Protein AF-A0A2V9CNE6-F1 (afdb_monomer_lite)

Foldseek 3Di:
DDLVVLLVVLLVVLVVDDAFDKDKDKDFPPPDDPVVVVSSQVSNVQQAWDFDDQDDDPRIRITITTRHPQHQPPVRDGD

Sequence (79 aa):
MSSRILLVFFAEVSAASELGALLLLAEPKGHGKVSEFDSELRAASQVGFNLVDRPSISHSEAALLKKSDDGPDRIGRPK

Secondary structure (DSSP, 8-state):
--HHHHHHHHHHHHHHSPTT-EEEEEEETTSS-HHHHHHHHHHHHHTTEEEEE---BTTEEEEEEEE-TTSPPTTS---

Structure (mmCIF, N/CA/C/O backbone):
data_AF-A0A2V9CNE6-F1
#
_entry.id   AF-A0A2V9CNE6-F1
#
loop_
_atom_site.group_PDB
_atom_site.id
_atom_site.type_symbol
_atom_site.label_atom_id
_atom_site.label_alt_id
_atom_site.label_comp_id
_atom_site.label_asym_id
_atom_site.label_entity_id
_atom_site.label_seq_id
_atom_site.pdbx_PDB_ins_code
_atom_site.Cartn_x
_atom_site.Cartn_y
_atom_site.Cartn_z
_atom_site.occupancy
_atom_site.B_iso_or_equiv
_atom_site.auth_seq_id
_atom_site.auth_comp_id
_atom_site.auth_asym_id
_atom_site.auth_atom_id
_atom_site.pdbx_PDB_model_num
ATOM 1 N N . MET A 1 1 ? 17.136 -0.131 -3.347 1.00 60.56 1 MET A N 1
ATOM 2 C CA . MET A 1 1 ? 16.808 1.030 -2.469 1.00 60.56 1 MET A CA 1
ATOM 3 C C . MET A 1 1 ? 17.214 0.745 -1.011 1.00 60.56 1 MET A C 1
ATOM 5 O O . MET A 1 1 ? 17.250 -0.421 -0.641 1.00 60.56 1 MET A O 1
ATOM 9 N N . SER A 1 2 ? 17.563 1.739 -0.177 1.00 74.75 2 SER A N 1
ATOM 10 C CA . SER A 1 2 ? 17.914 1.490 1.243 1.00 74.75 2 SER A CA 1
ATOM 11 C C . SER A 1 2 ? 16.656 1.245 2.082 1.00 74.75 2 SER A C 1
ATOM 13 O O . SER A 1 2 ? 15.774 2.102 2.111 1.00 74.75 2 SER A O 1
ATOM 15 N N . SER A 1 3 ? 16.587 0.123 2.809 1.00 76.06 3 SER A N 1
ATOM 16 C CA . SER A 1 3 ? 15.410 -0.271 3.606 1.00 76.06 3 SER A CA 1
ATOM 17 C C . SER A 1 3 ? 14.967 0.782 4.630 1.00 76.06 3 SER A C 1
ATOM 19 O O . SER A 1 3 ? 13.793 0.841 4.982 1.00 76.06 3 SER A O 1
ATOM 21 N N . ARG A 1 4 ? 15.881 1.650 5.086 1.00 83.62 4 ARG A N 1
ATOM 22 C CA . ARG A 1 4 ? 15.564 2.737 6.025 1.00 83.62 4 ARG A CA 1
ATOM 23 C C . ARG A 1 4 ? 14.702 3.836 5.387 1.00 83.62 4 ARG A C 1
ATOM 25 O O . ARG A 1 4 ? 13.857 4.394 6.072 1.00 83.62 4 ARG A O 1
ATOM 32 N N . ILE A 1 5 ? 14.898 4.134 4.101 1.00 88.25 5 ILE A N 1
ATOM 33 C CA . ILE A 1 5 ? 14.145 5.189 3.399 1.00 88.25 5 ILE A CA 1
ATOM 34 C C . ILE A 1 5 ? 12.683 4.767 3.225 1.00 88.25 5 ILE A C 1
ATOM 36 O O . ILE A 1 5 ? 11.786 5.548 3.520 1.00 88.25 5 ILE A O 1
ATOM 40 N N . LEU A 1 6 ? 12.449 3.514 2.821 1.00 89.69 6 LEU A N 1
ATOM 41 C CA . LEU A 1 6 ? 11.099 2.972 2.643 1.00 89.69 6 LEU A CA 1
ATOM 42 C C . LEU A 1 6 ? 10.304 2.987 3.953 1.00 89.69 6 LEU A C 1
ATOM 44 O O . LEU A 1 6 ? 9.161 3.429 3.979 1.00 89.69 6 LEU A O 1
ATOM 48 N N 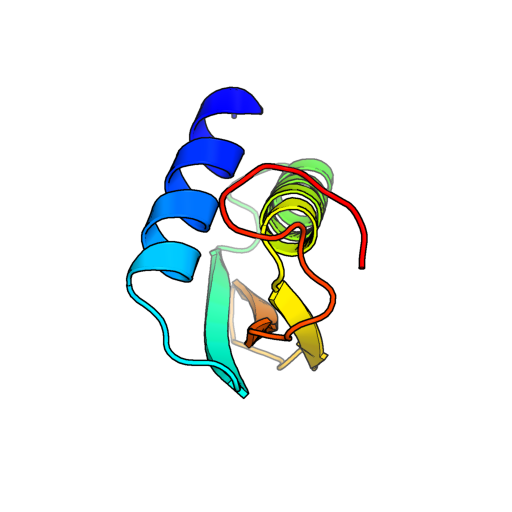. LEU A 1 7 ? 10.931 2.569 5.055 1.00 91.38 7 LEU A N 1
ATOM 49 C CA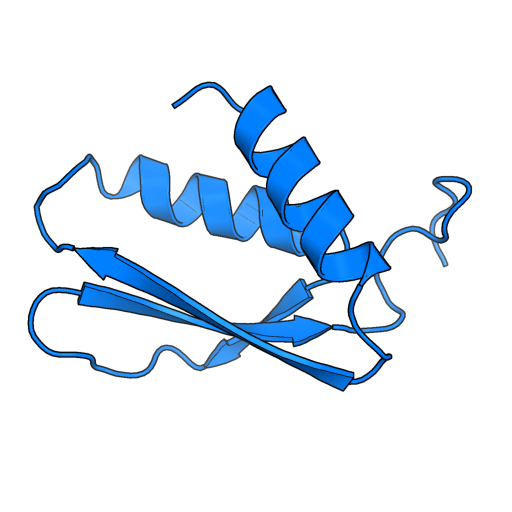 . LEU A 1 7 ? 10.319 2.602 6.386 1.00 91.38 7 LEU A CA 1
ATOM 50 C C . LEU A 1 7 ? 9.894 4.014 6.808 1.00 91.38 7 LEU A C 1
ATOM 52 O O . LEU A 1 7 ? 8.781 4.186 7.296 1.00 91.38 7 LEU A O 1
ATOM 56 N N . VAL A 1 8 ? 10.756 5.017 6.605 1.00 95.12 8 VAL A N 1
ATOM 57 C CA . VAL A 1 8 ? 10.435 6.415 6.940 1.00 95.12 8 VAL A CA 1
ATOM 58 C C . VAL A 1 8 ? 9.278 6.924 6.087 1.00 95.12 8 VAL A C 1
ATOM 60 O O . VAL A 1 8 ? 8.319 7.458 6.636 1.00 95.12 8 VAL A O 1
ATOM 63 N N . PHE A 1 9 ? 9.319 6.687 4.774 1.00 95.12 9 PHE A N 1
ATOM 64 C CA . PHE A 1 9 ? 8.251 7.097 3.865 1.00 95.12 9 PHE A CA 1
ATOM 65 C C . PHE A 1 9 ? 6.890 6.526 4.287 1.00 95.12 9 PHE A C 1
ATOM 67 O O . PHE A 1 9 ? 5.938 7.276 4.496 1.00 95.12 9 PHE A O 1
ATOM 74 N N . PHE A 1 10 ? 6.785 5.208 4.483 1.00 95.94 10 PHE A N 1
ATOM 75 C CA . PHE A 1 10 ? 5.503 4.616 4.865 1.00 95.94 10 PHE A CA 1
ATOM 76 C C . PHE A 1 10 ? 5.062 5.036 6.274 1.00 95.94 10 PHE A C 1
ATOM 78 O O . PHE A 1 10 ? 3.860 5.158 6.510 1.00 95.94 10 PHE A O 1
ATOM 85 N N . ALA A 1 11 ? 5.991 5.289 7.204 1.00 95.75 11 ALA A N 1
ATOM 86 C CA . ALA A 1 11 ? 5.652 5.813 8.526 1.00 95.75 11 ALA A CA 1
ATOM 87 C C . ALA A 1 11 ? 5.009 7.207 8.438 1.00 95.75 11 ALA A C 1
ATOM 89 O O . ALA A 1 11 ? 4.001 7.454 9.100 1.00 95.75 11 ALA A O 1
ATOM 90 N N . GLU A 1 12 ? 5.536 8.093 7.588 1.00 97.31 12 GLU A N 1
ATOM 91 C CA . GLU A 1 12 ? 4.948 9.414 7.332 1.00 97.31 12 GLU A CA 1
ATOM 92 C C . GLU A 1 12 ? 3.559 9.297 6.690 1.00 97.31 12 GLU A C 1
ATOM 94 O O . GLU A 1 12 ? 2.609 9.933 7.152 1.00 97.31 12 GLU A O 1
ATOM 99 N N . VAL A 1 13 ? 3.401 8.414 5.696 1.00 97.19 13 VAL A N 1
ATOM 100 C CA . VAL A 1 13 ? 2.098 8.146 5.064 1.00 97.19 13 VAL A CA 1
ATOM 101 C C . VAL A 1 13 ? 1.093 7.592 6.082 1.00 97.19 13 VAL A C 1
ATOM 103 O O . VAL A 1 13 ? -0.056 8.033 6.119 1.00 97.19 13 VAL A O 1
ATOM 106 N N . SER A 1 14 ? 1.512 6.667 6.951 1.00 95.44 14 SER A N 1
ATOM 107 C CA . SER A 1 14 ? 0.668 6.101 8.013 1.00 95.44 14 SER A CA 1
ATOM 108 C C . SER A 1 14 ? 0.256 7.167 9.032 1.00 95.44 14 SER A C 1
ATOM 110 O O . SER A 1 14 ? -0.913 7.239 9.418 1.00 95.44 14 SER A O 1
ATOM 112 N N . ALA A 1 15 ? 1.186 8.042 9.428 1.00 95.19 15 ALA A N 1
ATOM 113 C CA . ALA A 1 15 ? 0.923 9.135 10.360 1.00 95.19 15 ALA A CA 1
ATOM 114 C C . ALA A 1 15 ? -0.066 10.170 9.801 1.00 95.19 15 ALA A C 1
ATOM 116 O O . ALA A 1 15 ? -0.876 10.697 10.565 1.00 95.19 15 ALA A O 1
ATOM 117 N N . ALA A 1 16 ? -0.026 10.421 8.489 1.00 96.56 16 ALA A N 1
ATOM 118 C CA . ALA A 1 16 ? -0.942 11.318 7.785 1.00 96.56 16 ALA A CA 1
ATOM 119 C C . ALA A 1 16 ? -2.316 10.690 7.470 1.00 96.56 16 ALA A C 1
ATOM 121 O O . ALA A 1 16 ? -3.231 11.397 7.056 1.00 96.56 16 ALA A O 1
ATOM 122 N N . SER A 1 17 ? -2.473 9.376 7.657 1.00 95.88 17 SER A N 1
ATOM 123 C CA . SER A 1 17 ? -3.671 8.626 7.269 1.00 95.88 17 SER A CA 1
ATOM 124 C C . SER A 1 17 ? -4.585 8.312 8.456 1.00 95.88 17 SER A C 1
ATOM 126 O O . SER A 1 17 ? -4.129 7.931 9.539 1.00 95.88 17 SER A O 1
ATOM 128 N N . GLU A 1 18 ? -5.899 8.354 8.238 1.00 95.19 18 GLU A N 1
ATOM 129 C CA . GLU A 1 18 ? -6.888 7.831 9.189 1.00 95.19 18 GLU A CA 1
ATOM 130 C C . GLU A 1 18 ? -6.899 6.290 9.216 1.00 95.19 18 GLU A C 1
ATOM 132 O O . GLU A 1 18 ? -6.384 5.620 8.317 1.00 95.19 18 GLU A O 1
ATOM 137 N N . LEU A 1 19 ? -7.469 5.693 10.269 1.00 94.31 19 LEU A N 1
ATOM 138 C CA . LEU A 1 19 ? -7.724 4.249 10.279 1.00 94.31 19 LEU A CA 1
ATOM 139 C C . LEU A 1 19 ? -8.687 3.880 9.145 1.00 94.31 19 LEU A C 1
ATOM 141 O O . LEU A 1 19 ? -9.695 4.541 8.922 1.00 94.31 19 LEU A O 1
ATOM 145 N N . GLY A 1 20 ? -8.372 2.807 8.427 1.00 95.19 20 GLY A N 1
ATOM 146 C CA . GLY A 1 20 ? -9.137 2.363 7.270 1.00 95.19 20 GLY A CA 1
ATOM 147 C C . GLY A 1 20 ? -8.804 3.074 5.957 1.00 95.19 20 GLY A C 1
ATOM 148 O O . GLY A 1 20 ? -9.347 2.660 4.932 1.00 95.19 20 GLY A O 1
ATOM 149 N N . ALA A 1 21 ? -7.911 4.071 5.960 1.00 97.25 21 ALA A N 1
ATOM 150 C CA . ALA A 1 21 ? -7.452 4.744 4.747 1.00 97.25 21 ALA A CA 1
ATOM 151 C C . ALA A 1 21 ? -6.840 3.759 3.742 1.00 97.25 21 ALA A C 1
ATOM 153 O O . ALA A 1 21 ? -6.187 2.788 4.131 1.00 97.25 21 ALA A O 1
ATOM 154 N N . LEU A 1 22 ? -7.035 4.031 2.451 1.00 97.88 22 LEU A N 1
ATOM 155 C CA . LEU A 1 22 ? -6.492 3.229 1.360 1.00 97.88 22 LEU A CA 1
ATOM 156 C C . LEU A 1 22 ? -5.262 3.904 0.752 1.00 97.88 22 LEU A C 1
ATOM 158 O O . LEU A 1 22 ? -5.270 5.106 0.497 1.00 97.88 22 LEU A O 1
ATOM 162 N N . LEU A 1 23 ? -4.232 3.109 0.483 1.00 97.62 23 LEU A N 1
ATOM 163 C CA . LEU A 1 23 ? -3.010 3.515 -0.199 1.00 97.62 23 LEU A CA 1
ATOM 164 C C . LEU A 1 23 ? -2.823 2.631 -1.432 1.00 97.62 23 LEU A C 1
ATOM 166 O O . LEU A 1 23 ? -2.694 1.416 -1.308 1.00 97.62 23 LEU A O 1
ATOM 170 N N . LEU A 1 24 ? -2.796 3.240 -2.615 1.00 97.62 24 LEU A N 1
ATOM 171 C CA . LEU A 1 24 ? -2.407 2.558 -3.845 1.00 97.62 24 LEU A CA 1
ATOM 172 C C . LEU A 1 24 ? -0.907 2.764 -4.067 1.00 97.62 24 LEU A C 1
ATOM 174 O O . LEU A 1 24 ? -0.470 3.885 -4.316 1.00 97.62 24 LEU A O 1
ATOM 178 N N . LEU A 1 25 ? -0.137 1.681 -3.991 1.00 95.56 25 LEU A N 1
ATOM 179 C CA . LEU A 1 25 ? 1.265 1.653 -4.396 1.00 95.56 25 LEU A CA 1
ATOM 180 C C . LEU A 1 25 ? 1.339 1.111 -5.824 1.00 95.56 25 LEU A C 1
ATOM 182 O O . LEU A 1 25 ? 0.779 0.047 -6.096 1.00 95.56 25 LEU A O 1
ATOM 186 N N . ALA A 1 26 ? 1.996 1.837 -6.725 1.00 93.81 26 ALA A N 1
ATOM 187 C CA . ALA A 1 26 ? 2.149 1.447 -8.120 1.00 93.81 26 ALA A CA 1
ATOM 188 C C . ALA A 1 26 ? 3.550 1.816 -8.618 1.00 93.81 26 ALA A C 1
ATOM 190 O O . ALA A 1 26 ? 3.850 2.995 -8.791 1.00 93.81 26 ALA A O 1
ATOM 191 N N . GLU A 1 27 ? 4.376 0.807 -8.879 1.00 89.38 27 GLU A N 1
ATOM 192 C CA . GLU A 1 27 ? 5.740 0.970 -9.388 1.00 89.38 27 GLU A CA 1
ATOM 193 C C . GLU A 1 27 ? 5.809 0.570 -10.868 1.00 89.38 27 GLU A C 1
ATOM 195 O O . GLU A 1 27 ? 5.172 -0.412 -11.263 1.00 89.38 27 GLU A O 1
ATOM 200 N N . PRO A 1 28 ? 6.548 1.287 -11.734 1.00 88.88 28 PRO A N 1
ATOM 201 C CA . PRO A 1 28 ? 6.690 0.913 -13.137 1.00 88.88 28 PRO A CA 1
ATOM 202 C C . PRO A 1 28 ? 7.325 -0.475 -13.314 1.00 88.88 28 PRO A C 1
ATOM 204 O O . PRO A 1 28 ? 8.404 -0.769 -12.797 1.00 88.88 28 PRO A O 1
ATOM 207 N N . LYS A 1 29 ? 6.704 -1.325 -14.138 1.00 80.25 29 LYS A N 1
ATOM 208 C CA . LYS A 1 29 ? 7.252 -2.635 -14.512 1.00 80.25 29 LYS A CA 1
ATOM 209 C C . LYS A 1 29 ? 8.608 -2.456 -15.190 1.00 80.25 29 LYS A C 1
ATOM 211 O O . LYS A 1 29 ? 8.737 -1.703 -16.153 1.00 80.25 29 LYS A O 1
ATOM 216 N N . GLY A 1 30 ? 9.602 -3.206 -14.722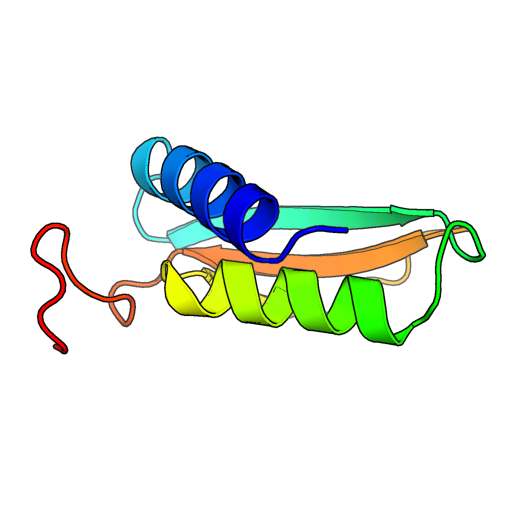 1.00 69.31 30 GLY A N 1
ATOM 217 C CA . GLY A 1 30 ? 10.956 -3.191 -15.279 1.00 69.31 30 GLY A CA 1
ATOM 218 C C . GLY A 1 30 ? 11.840 -2.040 -14.787 1.00 69.31 30 GLY A C 1
ATOM 219 O O . GLY A 1 30 ? 13.001 -1.981 -15.189 1.00 69.31 30 GLY A O 1
ATOM 220 N N . HIS A 1 31 ? 11.344 -1.165 -13.902 1.00 63.97 31 HIS A N 1
ATOM 221 C CA . HIS A 1 31 ? 12.150 -0.154 -13.214 1.00 63.97 31 HIS A CA 1
ATOM 222 C C . HIS A 1 31 ? 12.606 -0.668 -11.838 1.00 63.97 31 HIS A C 1
ATOM 224 O O . HIS A 1 31 ? 12.273 -0.105 -10.805 1.00 63.97 31 HIS A O 1
ATOM 230 N N . GLY A 1 32 ? 13.331 -1.790 -11.828 1.00 58.66 32 GLY A N 1
ATOM 231 C CA . GLY A 1 32 ? 13.797 -2.442 -10.601 1.00 58.66 32 GLY A CA 1
ATOM 232 C C . GLY A 1 32 ? 13.720 -3.965 -10.666 1.00 58.66 32 GLY A C 1
ATOM 233 O O . GLY A 1 32 ? 13.213 -4.545 -11.630 1.00 58.66 32 GLY A O 1
ATOM 234 N N . LYS A 1 33 ? 14.261 -4.641 -9.649 1.00 63.28 33 LYS A N 1
ATOM 235 C 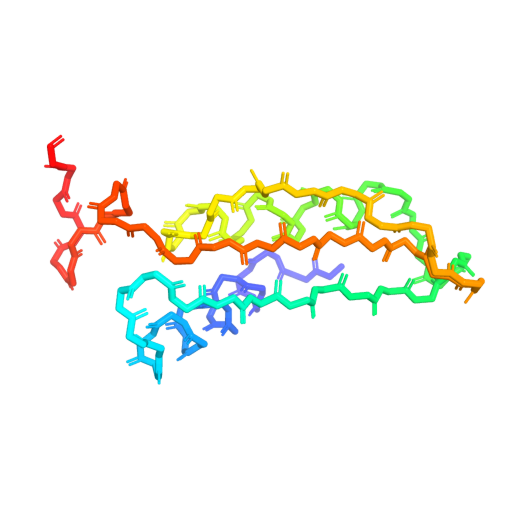CA . LYS A 1 33 ? 14.065 -6.095 -9.477 1.00 63.28 33 LYS A CA 1
ATOM 236 C C . LYS A 1 33 ? 12.745 -6.325 -8.739 1.00 63.28 33 LYS A C 1
ATOM 238 O O . LYS A 1 33 ? 12.485 -5.615 -7.782 1.00 63.28 33 LYS A O 1
ATOM 243 N N . VAL A 1 34 ? 11.989 -7.380 -9.066 1.00 61.38 34 VAL A N 1
ATOM 244 C CA . VAL A 1 34 ? 10.755 -7.792 -8.339 1.00 61.38 34 VAL A CA 1
ATOM 245 C C . VAL A 1 34 ? 10.953 -7.829 -6.808 1.00 61.38 34 VAL A C 1
ATOM 247 O O . VAL A 1 34 ? 10.060 -7.500 -6.032 1.00 61.38 34 VAL A O 1
ATOM 250 N N . SER A 1 35 ? 12.171 -8.146 -6.348 1.00 66.38 35 SER A N 1
ATOM 251 C CA . SER A 1 35 ? 12.550 -8.115 -4.929 1.00 66.38 35 SER A CA 1
ATOM 252 C C . SER A 1 35 ? 12.426 -6.740 -4.249 1.00 66.38 35 SER A C 1
ATOM 254 O O . SER A 1 35 ? 12.392 -6.673 -3.018 1.00 66.38 35 SER A O 1
ATOM 256 N N . GLU A 1 36 ? 12.427 -5.650 -5.015 1.00 82.44 36 GLU A N 1
ATOM 257 C CA . GLU A 1 36 ? 12.313 -4.275 -4.520 1.00 82.44 36 GLU A CA 1
ATOM 258 C C . GLU A 1 36 ? 10.857 -3.939 -4.181 1.00 82.44 36 GLU A C 1
ATOM 260 O O . GLU A 1 36 ? 10.606 -3.551 -3.040 1.00 82.44 36 GLU A O 1
ATOM 265 N N . PHE A 1 37 ? 9.903 -4.261 -5.061 1.00 90.19 37 PHE A N 1
ATOM 266 C CA . PHE A 1 37 ? 8.473 -4.069 -4.791 1.00 90.19 37 PHE A CA 1
ATOM 267 C C . PHE A 1 37 ? 8.005 -4.869 -3.566 1.00 90.19 37 PHE A C 1
ATOM 269 O O . PHE A 1 37 ? 7.356 -4.347 -2.661 1.00 90.19 37 PHE A O 1
ATOM 276 N N . ASP A 1 38 ? 8.430 -6.129 -3.439 1.00 91.12 38 ASP A N 1
ATOM 277 C CA . ASP A 1 38 ? 8.137 -6.925 -2.241 1.00 91.12 38 ASP A CA 1
ATOM 278 C C . ASP A 1 38 ? 8.719 -6.319 -0.954 1.00 91.12 38 ASP A C 1
ATOM 280 O O . ASP A 1 38 ? 8.181 -6.509 0.141 1.00 91.12 38 ASP A O 1
ATOM 284 N N . SER A 1 39 ? 9.842 -5.606 -1.055 1.00 91.94 39 SER A N 1
ATOM 285 C CA . SER A 1 39 ? 10.465 -4.948 0.095 1.00 91.94 39 SER A CA 1
ATOM 286 C C . SER A 1 39 ? 9.712 -3.686 0.509 1.00 91.94 39 SER A C 1
ATOM 288 O O . SER A 1 39 ? 9.617 -3.413 1.706 1.00 91.94 39 SER A O 1
ATOM 290 N N . GLU A 1 40 ? 9.117 -2.970 -0.441 1.00 93.62 40 GLU A N 1
ATOM 291 C CA . GLU A 1 40 ? 8.212 -1.850 -0.172 1.00 93.62 40 GLU A CA 1
ATOM 292 C C . GLU A 1 40 ? 6.953 -2.314 0.555 1.00 93.62 40 GLU A C 1
ATOM 294 O O . GLU A 1 40 ? 6.587 -1.744 1.579 1.00 93.62 40 GLU A O 1
ATOM 299 N N . LEU A 1 41 ? 6.343 -3.413 0.111 1.00 94.88 41 LEU A N 1
ATOM 300 C CA . LEU A 1 41 ? 5.164 -3.974 0.776 1.00 94.88 41 LEU A CA 1
ATOM 301 C C . LEU A 1 41 ? 5.464 -4.435 2.201 1.00 94.88 41 LEU A C 1
ATOM 303 O O . LEU A 1 41 ? 4.656 -4.224 3.106 1.00 94.88 41 LEU A O 1
ATOM 307 N N . ARG A 1 42 ? 6.641 -5.034 2.422 1.00 94.56 42 ARG A N 1
ATOM 308 C CA . ARG A 1 42 ? 7.109 -5.370 3.772 1.00 94.56 42 ARG A CA 1
ATOM 309 C C . ARG A 1 42 ? 7.283 -4.119 4.631 1.00 94.56 42 ARG A C 1
ATOM 311 O O . ARG A 1 42 ? 6.892 -4.144 5.794 1.00 94.56 42 ARG A O 1
ATOM 318 N N . ALA A 1 43 ? 7.842 -3.041 4.083 1.00 94.88 43 ALA A N 1
ATOM 319 C CA . ALA A 1 43 ? 7.996 -1.782 4.808 1.00 94.88 43 ALA A CA 1
ATOM 320 C C . ALA A 1 43 ? 6.636 -1.138 5.140 1.00 94.88 43 ALA A C 1
ATOM 322 O O . ALA A 1 43 ? 6.438 -0.695 6.268 1.00 94.88 43 ALA A O 1
ATOM 323 N N . ALA A 1 44 ? 5.678 -1.157 4.209 1.00 95.19 44 ALA A N 1
ATOM 324 C CA . ALA A 1 4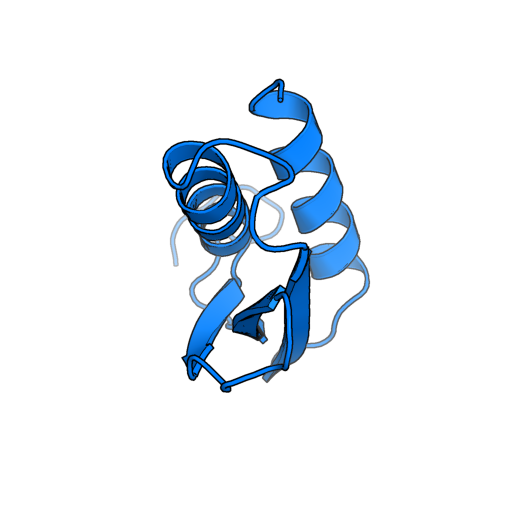4 ? 4.319 -0.672 4.439 1.00 95.19 44 ALA A CA 1
ATOM 325 C C . ALA A 1 44 ? 3.592 -1.485 5.528 1.00 95.19 44 ALA A C 1
ATOM 327 O O . ALA A 1 44 ? 2.967 -0.916 6.426 1.00 95.19 44 ALA A O 1
ATOM 328 N N . SER A 1 45 ? 3.733 -2.813 5.504 1.00 94.88 45 SER A N 1
ATOM 329 C CA . SER A 1 45 ? 3.170 -3.700 6.529 1.00 94.88 45 SER A CA 1
ATOM 330 C C . SER A 1 45 ? 3.725 -3.425 7.924 1.00 94.88 45 SER A C 1
ATOM 332 O O . SER A 1 45 ? 2.958 -3.375 8.884 1.00 94.88 45 SER A O 1
ATOM 334 N N . GLN A 1 46 ? 5.023 -3.132 8.044 1.00 94.19 46 GLN A N 1
ATOM 335 C CA . GLN A 1 46 ? 5.649 -2.800 9.331 1.00 94.19 46 GLN A CA 1
ATOM 336 C C . GLN A 1 46 ? 5.073 -1.544 10.001 1.00 94.19 46 GLN A C 1
ATOM 338 O O . GLN A 1 46 ? 5.234 -1.382 11.207 1.00 94.19 46 GLN A O 1
ATOM 343 N N . VAL A 1 47 ? 4.397 -0.668 9.253 1.00 94.56 47 VAL A N 1
ATOM 344 C CA . VAL A 1 47 ? 3.809 0.579 9.773 1.00 94.56 47 VAL A CA 1
ATOM 345 C C . VAL A 1 47 ? 2.273 0.581 9.748 1.00 94.56 47 VAL A C 1
ATOM 347 O O . VAL A 1 47 ? 1.646 1.639 9.863 1.00 94.56 47 VAL A O 1
ATOM 350 N N . GLY A 1 48 ? 1.660 -0.600 9.607 1.00 94.88 48 GLY A N 1
ATOM 351 C CA . GLY A 1 48 ? 0.218 -0.808 9.781 1.00 94.88 48 GLY A CA 1
ATOM 352 C C . GLY A 1 48 ? -0.624 -0.833 8.505 1.00 94.88 48 GLY A C 1
ATOM 353 O O . GLY A 1 48 ? -1.855 -0.804 8.592 1.00 94.88 48 GLY A O 1
ATOM 354 N N . PHE A 1 49 ? -0.006 -0.898 7.323 1.00 96.38 49 PHE A N 1
ATOM 355 C CA . PHE A 1 49 ? -0.730 -1.097 6.066 1.00 96.38 49 PHE A CA 1
ATOM 356 C C . PHE A 1 49 ? -0.822 -2.579 5.689 1.00 96.38 49 PHE A C 1
ATOM 358 O O . PHE A 1 49 ? 0.186 -3.232 5.445 1.00 96.38 49 PHE A O 1
ATOM 365 N N . ASN A 1 50 ? -2.040 -3.095 5.543 1.00 95.81 50 ASN A N 1
ATOM 366 C CA . ASN A 1 50 ? -2.284 -4.468 5.101 1.00 95.81 50 ASN A CA 1
ATOM 367 C C . ASN A 1 50 ? -2.670 -4.514 3.624 1.00 95.81 50 ASN A C 1
ATOM 369 O O . ASN A 1 50 ? -3.397 -3.644 3.146 1.00 95.81 50 ASN A O 1
ATOM 373 N N . LEU A 1 51 ? -2.222 -5.546 2.906 1.00 96.69 51 LEU A N 1
ATOM 374 C CA . LEU A 1 51 ? -2.621 -5.776 1.518 1.00 96.69 51 LEU A CA 1
ATOM 375 C C . LEU A 1 51 ? -4.110 -6.129 1.445 1.00 96.69 51 LEU A C 1
ATOM 377 O O . LEU A 1 51 ? -4.564 -7.058 2.107 1.00 96.69 51 LEU A O 1
ATOM 381 N N . VAL A 1 52 ? -4.848 -5.396 0.617 1.00 97.06 52 VAL A N 1
ATOM 382 C CA . VAL A 1 52 ? -6.263 -5.646 0.320 1.00 97.06 52 VAL A CA 1
ATOM 383 C C . VAL A 1 52 ? -6.421 -6.292 -1.047 1.00 97.06 52 VAL A C 1
ATOM 385 O O . VAL A 1 52 ? -7.194 -7.234 -1.179 1.00 97.06 52 VAL A O 1
ATOM 388 N N . ASP A 1 53 ? -5.702 -5.791 -2.055 1.00 97.69 53 ASP A N 1
ATOM 389 C CA . ASP A 1 53 ? -5.842 -6.264 -3.432 1.00 97.69 53 ASP A CA 1
ATOM 390 C C . ASP A 1 53 ? -4.562 -6.054 -4.264 1.00 97.69 53 ASP A C 1
ATOM 392 O O . ASP A 1 53 ? -3.678 -5.265 -3.915 1.00 97.69 53 ASP A O 1
ATOM 396 N N . ARG A 1 54 ? -4.480 -6.755 -5.397 1.00 96.62 54 ARG A N 1
ATOM 397 C CA . ARG A 1 54 ? -3.454 -6.640 -6.440 1.00 96.62 54 ARG A CA 1
ATOM 398 C C . ARG A 1 54 ? -4.109 -6.210 -7.755 1.00 96.62 54 ARG A C 1
ATOM 400 O O . ARG A 1 54 ? -4.269 -7.036 -8.657 1.00 96.62 54 ARG A O 1
ATOM 407 N N . PRO A 1 55 ? -4.504 -4.933 -7.884 1.00 96.38 55 PRO A N 1
ATOM 408 C CA . PRO A 1 55 ? -5.144 -4.469 -9.103 1.00 96.38 55 PRO A CA 1
ATOM 409 C C . PRO A 1 55 ? -4.179 -4.569 -10.289 1.00 96.38 55 PRO A C 1
ATOM 411 O O . PRO A 1 55 ? -2.988 -4.276 -10.181 1.00 96.38 55 PRO A O 1
ATOM 414 N N . SER A 1 56 ? -4.702 -4.958 -11.450 1.00 95.00 56 SER A N 1
ATOM 415 C CA . SER A 1 56 ? -3.931 -4.955 -12.692 1.00 95.00 56 SER A CA 1
ATOM 416 C C . SER A 1 56 ? -3.887 -3.535 -13.256 1.00 95.00 56 SER A C 1
ATOM 418 O O . SER A 1 56 ? -4.887 -3.041 -13.776 1.00 95.00 56 SER A O 1
ATOM 420 N N . ILE A 1 57 ? -2.734 -2.873 -13.143 1.00 93.69 57 ILE A N 1
ATOM 421 C CA . ILE A 1 57 ? -2.481 -1.550 -13.725 1.00 93.69 57 ILE A CA 1
ATOM 422 C C . ILE A 1 57 ? -1.472 -1.703 -14.866 1.00 93.69 57 ILE A C 1
ATOM 424 O O . ILE A 1 57 ? -0.422 -2.339 -14.721 1.00 93.69 57 ILE A O 1
ATOM 428 N N . SER A 1 58 ? -1.802 -1.146 -16.034 1.00 93.56 58 SER A N 1
ATOM 429 C CA . SER A 1 58 ? -0.944 -1.210 -17.219 1.00 93.56 58 SER A CA 1
ATOM 430 C C . SER A 1 58 ? 0.446 -0.660 -16.911 1.00 93.56 58 SER A C 1
ATOM 432 O O . SER A 1 58 ? 0.579 0.437 -16.386 1.00 93.56 58 SER A O 1
ATOM 434 N N . HIS A 1 59 ? 1.477 -1.429 -17.267 1.00 90.00 59 HIS A N 1
ATOM 435 C CA . HIS A 1 59 ? 2.884 -1.091 -17.031 1.00 90.00 59 HIS A CA 1
ATOM 436 C C . HIS A 1 59 ? 3.291 -0.884 -15.564 1.00 90.00 59 HIS A C 1
ATOM 438 O O . HIS A 1 59 ? 4.392 -0.394 -15.345 1.00 90.00 59 HIS A O 1
ATOM 444 N N . SER A 1 60 ? 2.498 -1.330 -14.580 1.00 91.62 60 SER A N 1
ATOM 445 C CA . SER A 1 60 ? 2.868 -1.229 -13.159 1.00 91.62 60 SER A CA 1
ATOM 446 C C . SER A 1 60 ? 2.732 -2.540 -12.382 1.00 91.62 60 SER A C 1
ATOM 448 O O . SER A 1 60 ? 1.831 -3.342 -12.637 1.00 91.62 60 SER A O 1
ATOM 450 N N . GLU A 1 61 ? 3.627 -2.762 -11.424 1.00 92.44 61 GLU A N 1
ATOM 451 C CA . GLU A 1 61 ? 3.351 -3.628 -10.277 1.00 92.44 61 GLU A CA 1
ATOM 452 C C . GLU A 1 61 ? 2.544 -2.807 -9.272 1.00 92.44 61 GLU A C 1
ATOM 454 O O . GLU A 1 61 ? 2.922 -1.681 -8.958 1.00 92.44 61 GLU A O 1
ATOM 459 N N . ALA A 1 62 ? 1.393 -3.320 -8.829 1.00 95.44 62 ALA A N 1
ATOM 460 C CA . ALA A 1 62 ? 0.465 -2.530 -8.031 1.00 95.44 62 ALA A CA 1
ATOM 461 C C . ALA A 1 62 ? -0.128 -3.300 -6.849 1.00 95.44 62 ALA A C 1
ATOM 463 O O . ALA A 1 62 ? -0.327 -4.518 -6.880 1.00 95.44 62 ALA A O 1
ATOM 464 N N . ALA A 1 63 ? -0.407 -2.554 -5.785 1.00 97.12 63 ALA A N 1
ATOM 465 C CA . ALA A 1 63 ? -0.960 -3.047 -4.538 1.00 97.12 63 ALA A CA 1
ATOM 466 C C . ALA A 1 63 ? -1.926 -2.022 -3.953 1.00 97.12 63 ALA A C 1
ATOM 468 O O . ALA A 1 63 ? -1.555 -0.867 -3.748 1.00 97.12 63 ALA A O 1
ATOM 469 N N . LEU A 1 64 ? -3.141 -2.458 -3.635 1.00 98.12 64 LEU A N 1
ATOM 470 C CA . LEU A 1 64 ? -4.038 -1.685 -2.792 1.00 98.12 64 LEU A CA 1
ATOM 471 C C . LEU A 1 64 ? -3.818 -2.103 -1.343 1.00 98.12 64 LEU A C 1
ATOM 473 O O . LEU A 1 64 ? -3.987 -3.272 -0.995 1.00 98.12 64 LEU A O 1
ATOM 477 N N . LEU A 1 65 ? -3.451 -1.146 -0.505 1.00 98.00 65 LEU A N 1
ATOM 478 C CA . LEU A 1 65 ? -3.192 -1.336 0.911 1.00 98.00 65 LEU A CA 1
ATOM 479 C C . LEU A 1 65 ? -4.236 -0.591 1.740 1.00 98.00 65 LEU A C 1
ATOM 481 O O . LEU A 1 65 ? -4.755 0.438 1.312 1.00 98.00 65 LEU A O 1
ATOM 485 N N . LYS A 1 66 ? -4.516 -1.078 2.947 1.00 97.69 66 LYS A N 1
ATOM 486 C CA . LYS A 1 66 ? -5.412 -0.427 3.905 1.00 97.69 66 LYS A CA 1
ATOM 487 C C . LYS A 1 66 ? -4.727 -0.237 5.242 1.00 97.69 66 LYS A C 1
ATOM 489 O O . LYS A 1 66 ? -4.180 -1.190 5.797 1.00 97.69 66 LYS A O 1
ATOM 494 N N . LYS A 1 67 ? -4.802 0.979 5.779 1.00 96.00 67 LYS A N 1
ATOM 495 C CA . LYS A 1 67 ? -4.361 1.269 7.138 1.00 96.00 67 LYS A CA 1
ATOM 496 C C . LYS A 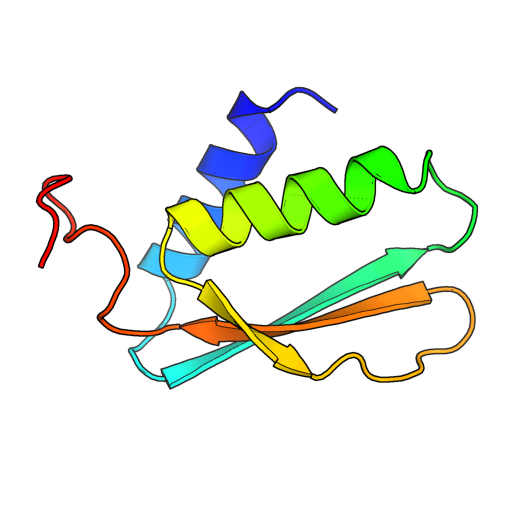1 67 ? -5.270 0.543 8.117 1.00 96.00 67 LYS A C 1
ATOM 498 O O . LYS A 1 67 ? -6.486 0.730 8.116 1.00 96.00 67 LYS A O 1
ATOM 503 N N . SER A 1 68 ? -4.667 -0.284 8.945 1.00 88.50 68 SER A N 1
ATOM 504 C CA . SER A 1 68 ? -5.342 -1.074 9.962 1.00 88.50 68 SER A CA 1
ATOM 505 C C . SER A 1 68 ? -4.806 -0.714 11.338 1.00 88.50 68 SER A C 1
ATOM 507 O O . SER A 1 68 ? -3.751 -0.094 11.470 1.00 88.50 68 SER A O 1
ATOM 509 N N . ASP A 1 69 ? -5.558 -1.096 12.359 1.00 73.25 69 ASP A N 1
ATOM 510 C CA . ASP A 1 69 ? -5.178 -0.905 13.756 1.00 73.25 69 ASP A CA 1
ATOM 511 C C . ASP A 1 69 ? -4.251 -2.032 14.268 1.00 73.25 69 ASP A C 1
ATOM 513 O O . ASP A 1 69 ? -3.829 -2.002 15.417 1.00 73.25 69 ASP A O 1
ATOM 517 N N . ASP A 1 70 ? -3.910 -3.000 13.402 1.00 64.69 70 ASP A N 1
ATOM 518 C CA . ASP A 1 70 ? -2.970 -4.105 13.669 1.00 64.69 70 ASP A CA 1
ATOM 519 C C . ASP A 1 70 ? -1.494 -3.699 13.476 1.00 64.69 70 ASP A C 1
ATOM 521 O O . ASP A 1 70 ? -0.583 -4.513 13.635 1.00 64.69 70 ASP A O 1
ATOM 525 N N . GLY A 1 71 ? -1.235 -2.442 13.101 1.00 57.38 71 GLY A N 1
ATOM 526 C CA . GLY A 1 71 ? 0.116 -1.884 13.090 1.00 57.38 71 GLY A CA 1
ATOM 527 C C . GLY A 1 71 ? 0.637 -1.636 14.510 1.00 57.38 71 GLY A C 1
ATOM 528 O O . GLY A 1 71 ? -0.162 -1.467 15.432 1.00 57.38 71 GLY A O 1
ATOM 529 N N . PRO A 1 72 ? 1.965 -1.569 14.717 1.00 55.09 72 PRO A N 1
ATOM 530 C CA . PRO A 1 72 ? 2.497 -1.145 16.007 1.00 55.09 72 PRO A CA 1
ATOM 531 C C . PRO A 1 72 ? 1.923 0.235 16.358 1.00 55.09 72 PRO A C 1
ATOM 533 O O . PRO A 1 72 ? 1.912 1.135 15.513 1.00 55.09 72 PRO A O 1
ATOM 536 N N . ASP A 1 73 ? 1.443 0.411 17.594 1.00 55.22 73 ASP A N 1
ATOM 537 C CA . ASP A 1 73 ? 0.985 1.724 18.068 1.00 55.22 73 ASP A CA 1
ATOM 538 C C . ASP A 1 73 ? 2.130 2.751 17.916 1.00 55.22 73 ASP A C 1
ATOM 540 O O . ASP A 1 73 ? 3.297 2.376 17.785 1.00 55.22 73 ASP A O 1
ATOM 544 N N . ARG A 1 74 ? 1.844 4.056 17.995 1.00 53.31 74 ARG A N 1
ATOM 545 C CA . ARG A 1 74 ? 2.821 5.166 17.889 1.00 53.31 74 ARG A CA 1
ATOM 546 C C . ARG A 1 74 ? 4.035 5.041 18.831 1.00 53.31 74 ARG A C 1
ATOM 548 O O . ARG A 1 74 ? 4.998 5.787 18.694 1.00 53.31 74 ARG A O 1
ATOM 555 N N . ILE A 1 75 ? 3.984 4.101 19.774 1.00 58.03 75 ILE A N 1
ATOM 556 C CA . ILE A 1 75 ? 4.983 3.769 20.794 1.00 58.03 75 ILE A CA 1
ATOM 557 C C . ILE A 1 75 ? 5.728 2.444 20.511 1.00 58.03 75 ILE A C 1
ATOM 559 O O . ILE A 1 75 ? 6.496 1.978 21.349 1.00 58.03 75 ILE A O 1
ATOM 563 N N . GLY A 1 76 ? 5.497 1.801 19.363 1.00 51.78 76 GLY A N 1
ATOM 564 C CA . GLY A 1 76 ? 6.146 0.544 18.983 1.00 51.78 76 GLY A CA 1
ATOM 565 C C . GLY A 1 76 ? 5.681 -0.689 19.768 1.00 51.78 76 GLY A C 1
ATOM 566 O O . GLY A 1 76 ? 6.372 -1.707 19.752 1.00 51.78 76 GLY A O 1
ATOM 567 N N . ARG A 1 77 ? 4.545 -0.625 20.481 1.00 43.78 77 ARG A N 1
ATOM 568 C CA . ARG A 1 77 ? 3.972 -1.792 21.172 1.00 43.78 77 ARG A CA 1
ATOM 569 C C . ARG A 1 77 ? 3.126 -2.631 20.206 1.00 43.78 77 ARG A C 1
ATOM 571 O O . ARG A 1 77 ? 2.310 -2.041 19.495 1.00 43.78 77 ARG A O 1
ATOM 578 N N . PRO A 1 78 ? 3.279 -3.969 20.197 1.00 51.38 78 PRO A N 1
ATOM 579 C CA . PRO A 1 78 ? 2.306 -4.840 19.548 1.00 51.38 78 PRO A CA 1
ATOM 580 C C . PRO A 1 78 ? 0.962 -4.740 20.283 1.00 51.38 78 PRO A C 1
ATOM 582 O O . PRO A 1 78 ? 0.947 -4.586 21.511 1.00 51.38 78 PRO A O 1
ATOM 585 N N . LYS A 1 79 ? -0.133 -4.782 19.520 1.00 51.91 79 LYS A N 1
ATOM 586 C CA . LYS A 1 79 ? -1.501 -4.847 20.041 1.00 51.91 79 LYS A CA 1
ATOM 587 C C . LYS A 1 79 ? -1.899 -6.279 20.376 1.00 51.91 79 LYS A C 1
ATOM 589 O O . LYS A 1 79 ? -1.432 -7.195 19.663 1.00 51.91 79 LYS A O 1
#

Radius of gyration: 12.6 Å; chains: 1; bounding box: 27×19×38 Å

pLDDT: mean 85.53, std 15.51, range [43.78, 98.12]